Protein AF-A0A845YP59-F1 (afdb_monomer)

Foldseek 3Di:
DDDDDDDDAQPDPRVPPPDDPVRVQVVVVVCVVVQHWDWDFDDPDRPVPDDDTHTDPDTRHNDDDPD

Structure (mmCIF, N/CA/C/O backbone):
data_AF-A0A845YP59-F1
#
_entry.id   AF-A0A845YP59-F1
#
loop_
_atom_site.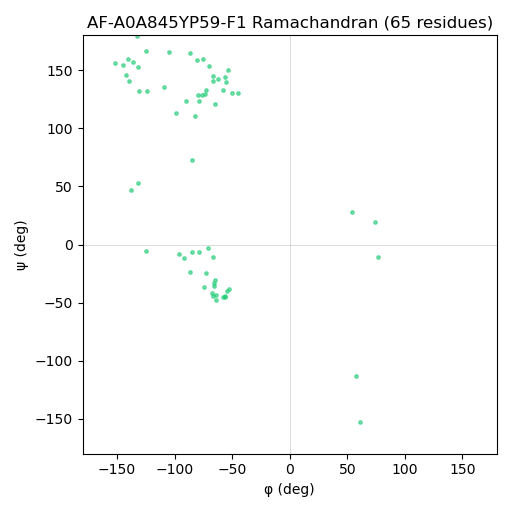group_PDB
_atom_site.id
_atom_site.type_symbol
_atom_site.label_atom_id
_atom_site.label_alt_id
_atom_site.label_comp_id
_atom_site.label_asym_id
_atom_site.label_entity_id
_atom_site.label_seq_id
_atom_site.pdbx_PDB_ins_code
_atom_site.Cartn_x
_atom_site.Cartn_y
_atom_site.Cartn_z
_atom_site.occupancy
_atom_site.B_iso_or_equiv
_atom_site.auth_seq_id
_atom_site.auth_comp_id
_atom_site.auth_asym_id
_atom_site.auth_atom_id
_atom_site.pdbx_PDB_model_num
ATOM 1 N N . MET A 1 1 ? 9.823 8.545 -34.013 1.00 84.75 1 MET A N 1
ATOM 2 C CA . MET A 1 1 ? 9.301 7.311 -33.386 1.00 84.75 1 MET A CA 1
ATOM 3 C C . MET A 1 1 ? 10.321 6.834 -32.365 1.00 84.75 1 MET A C 1
ATOM 5 O O . MET A 1 1 ? 11.497 6.807 -32.698 1.00 84.75 1 MET A O 1
ATOM 9 N N . LYS A 1 2 ? 9.905 6.523 -31.134 1.00 94.88 2 LYS A N 1
ATOM 10 C CA . LYS A 1 2 ? 10.766 5.859 -30.143 1.00 94.88 2 LYS A CA 1
ATOM 11 C C . LYS A 1 2 ? 10.262 4.428 -29.965 1.00 94.88 2 LYS A C 1
ATOM 13 O O . LYS A 1 2 ? 9.053 4.232 -29.877 1.00 94.88 2 LYS A O 1
ATOM 18 N N . THR A 1 3 ? 11.165 3.456 -29.927 1.00 97.44 3 THR A N 1
ATOM 19 C CA . THR A 1 3 ? 10.824 2.066 -29.595 1.00 97.44 3 THR A CA 1
ATOM 20 C C . THR A 1 3 ? 10.618 1.958 -28.087 1.00 97.44 3 THR A C 1
ATOM 22 O O . THR A 1 3 ? 11.463 2.420 -27.322 1.00 97.44 3 THR A O 1
ATOM 25 N N . LEU A 1 4 ? 9.496 1.381 -27.656 1.00 98.19 4 LEU A N 1
ATOM 26 C CA . LEU A 1 4 ? 9.190 1.216 -26.235 1.00 98.19 4 LEU A CA 1
ATOM 27 C C . LEU A 1 4 ? 10.065 0.098 -25.632 1.00 98.19 4 LEU A C 1
ATOM 29 O O . LEU A 1 4 ? 10.104 -0.997 -26.202 1.00 98.19 4 LEU A O 1
ATOM 33 N N . PRO A 1 5 ? 10.762 0.330 -24.505 1.00 97.94 5 PRO A N 1
ATOM 34 C CA . PRO A 1 5 ? 11.502 -0.725 -23.822 1.00 97.94 5 PRO A CA 1
ATOM 35 C C . PRO A 1 5 ? 10.553 -1.735 -23.165 1.00 97.94 5 PRO A C 1
ATOM 37 O O . PRO A 1 5 ? 9.425 -1.408 -22.793 1.00 97.94 5 PRO A O 1
ATOM 40 N N . LYS A 1 6 ? 11.033 -2.970 -22.991 1.00 98.38 6 LYS A N 1
ATOM 41 C CA . LYS A 1 6 ? 10.365 -3.985 -22.168 1.00 98.38 6 LYS A CA 1
ATOM 42 C C . LYS A 1 6 ? 10.891 -3.874 -20.740 1.00 98.38 6 LYS A C 1
ATOM 44 O O . LYS A 1 6 ? 12.093 -3.981 -20.527 1.00 98.38 6 LYS A O 1
ATOM 49 N N . GLU A 1 7 ? 9.994 -3.677 -19.787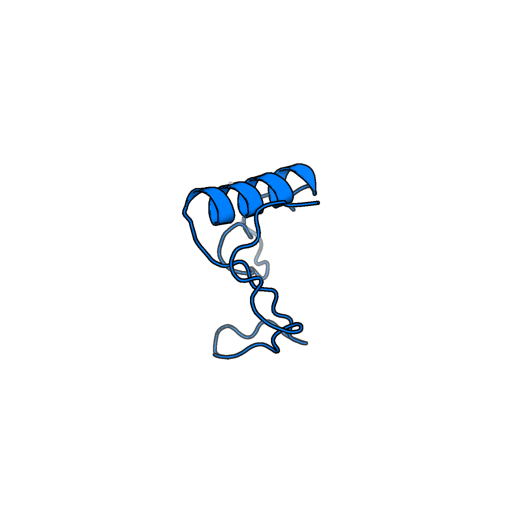 1.00 98.38 7 GLU A N 1
ATOM 50 C CA . GLU A 1 7 ? 10.301 -3.536 -18.363 1.00 98.38 7 GLU A CA 1
ATOM 51 C C . GLU A 1 7 ? 9.231 -4.286 -17.562 1.00 98.38 7 GLU A C 1
ATOM 53 O O . GLU A 1 7 ? 8.056 -4.262 -17.940 1.00 98.38 7 GLU A O 1
ATOM 58 N N . ARG A 1 8 ? 9.628 -4.973 -16.485 1.00 97.94 8 ARG A N 1
ATOM 59 C CA . ARG A 1 8 ? 8.691 -5.668 -15.592 1.00 97.94 8 ARG A CA 1
ATOM 60 C C . ARG A 1 8 ? 7.810 -4.652 -14.857 1.00 97.94 8 ARG A C 1
ATOM 62 O O . ARG A 1 8 ? 8.272 -3.568 -14.515 1.00 97.94 8 ARG A O 1
ATOM 69 N N . ARG A 1 9 ? 6.549 -5.005 -14.618 1.00 98.38 9 ARG A N 1
ATOM 70 C CA . ARG A 1 9 ? 5.544 -4.166 -13.947 1.00 98.38 9 ARG A CA 1
ATOM 71 C C . ARG A 1 9 ? 4.950 -4.908 -12.750 1.00 98.38 9 ARG A C 1
ATOM 73 O O . ARG A 1 9 ? 5.169 -6.109 -12.616 1.00 98.38 9 ARG A O 1
ATOM 80 N N . TYR A 1 10 ? 4.236 -4.174 -11.902 1.00 98.50 10 TYR A N 1
ATOM 81 C CA . TYR A 1 10 ? 3.773 -4.618 -10.580 1.00 98.50 10 TYR A CA 1
ATOM 82 C C . TYR A 1 10 ? 2.329 -4.164 -10.322 1.00 98.50 10 TYR A C 1
ATOM 84 O O . TYR A 1 10 ? 2.029 -3.583 -9.286 1.00 98.50 10 TYR A O 1
ATOM 92 N N . GLU A 1 11 ? 1.449 -4.370 -11.305 1.00 98.56 11 GLU A N 1
ATOM 93 C CA . GLU A 1 11 ? 0.028 -3.995 -11.244 1.00 98.56 11 GLU A CA 1
ATOM 94 C C . GLU A 1 11 ? -0.225 -2.484 -11.054 1.00 98.56 11 GLU A C 1
ATOM 96 O O . GLU A 1 11 ? 0.543 -1.640 -11.541 1.00 98.56 11 GLU A O 1
ATOM 101 N N . THR A 1 12 ? -1.366 -2.132 -10.454 1.00 98.75 12 THR A N 1
ATOM 102 C CA . THR A 1 12 ? -1.879 -0.770 -10.276 1.00 98.75 12 THR A CA 1
ATOM 103 C C . THR A 1 12 ? -0.784 0.186 -9.792 1.00 98.75 12 THR A C 1
ATOM 105 O O . THR A 1 12 ? -0.088 -0.082 -8.822 1.00 98.75 12 THR A O 1
ATOM 108 N N . LEU A 1 13 ? -0.661 1.337 -10.465 1.00 98.62 13 LEU A N 1
ATOM 109 C CA . LEU A 1 13 ? 0.336 2.401 -10.233 1.00 98.62 13 LEU A CA 1
ATOM 110 C C . LEU A 1 13 ? 1.768 2.128 -10.746 1.00 98.62 13 LEU A C 1
ATOM 112 O O . LEU A 1 13 ? 2.531 3.081 -10.872 1.00 98.62 13 LEU A O 1
ATOM 116 N N . SER A 1 14 ? 2.132 0.910 -11.166 1.00 98.56 14 SER A N 1
ATOM 117 C CA . SER A 1 14 ? 3.520 0.576 -11.580 1.00 98.56 14 SER A CA 1
ATOM 118 C C . SER A 1 14 ? 4.017 1.186 -12.910 1.00 98.56 14 SER A C 1
ATOM 120 O O . SER A 1 14 ? 5.176 1.004 -13.297 1.00 98.56 14 SER A O 1
ATOM 122 N N . TYR A 1 15 ? 3.153 1.913 -13.623 1.00 98.44 15 TYR A N 1
ATOM 123 C CA . TYR A 1 15 ? 3.507 2.712 -14.807 1.00 98.44 15 TYR A CA 1
ATOM 124 C C . TYR A 1 15 ? 3.750 4.195 -14.486 1.00 98.44 15 TYR A C 1
ATOM 126 O O . TYR A 1 15 ? 4.178 4.951 -15.360 1.00 98.44 15 TYR A O 1
ATOM 134 N N . LEU A 1 16 ? 3.456 4.623 -13.257 1.00 98.69 16 LEU A N 1
ATOM 135 C CA . LEU A 1 16 ? 3.757 5.963 -12.765 1.00 98.69 16 LEU A CA 1
ATOM 136 C C . LEU A 1 16 ? 5.188 6.000 -12.198 1.00 98.69 16 LEU A C 1
ATOM 138 O O . LEU A 1 16 ? 5.773 4.948 -11.930 1.00 98.69 16 LEU A O 1
ATOM 142 N N . PRO A 1 17 ? 5.770 7.192 -11.981 1.00 98.69 17 PRO A N 1
ATOM 143 C CA . PRO A 1 17 ? 6.960 7.311 -11.145 1.00 98.69 17 PRO A CA 1
ATOM 144 C C . PRO A 1 17 ? 6.732 6.681 -9.757 1.00 98.69 17 PRO A C 1
ATOM 146 O O . PRO A 1 17 ? 5.597 6.724 -9.270 1.00 98.69 17 PRO A O 1
ATOM 149 N N . PRO A 1 18 ? 7.781 6.143 -9.100 1.00 98.69 18 PRO A N 1
ATOM 150 C CA . PRO A 1 18 ? 7.678 5.661 -7.727 1.00 98.69 18 PRO A CA 1
ATOM 151 C C . PRO A 1 18 ? 7.037 6.715 -6.828 1.00 98.69 18 PRO A C 1
ATOM 153 O O . PRO A 1 18 ? 7.422 7.888 -6.859 1.00 98.69 18 PRO A O 1
ATOM 156 N N . LEU A 1 19 ? 6.036 6.293 -6.060 1.00 98.75 19 LEU A N 1
ATOM 157 C CA . LEU A 1 19 ? 5.309 7.200 -5.189 1.00 98.75 19 LEU A CA 1
ATOM 158 C C . LEU A 1 19 ? 6.225 7.698 -4.074 1.00 98.75 19 LEU A C 1
ATOM 160 O O . LEU A 1 19 ? 6.996 6.934 -3.499 1.00 98.75 19 LEU A O 1
ATOM 164 N N . THR A 1 20 ? 6.098 8.976 -3.741 1.00 98.75 20 THR A N 1
ATOM 165 C CA . THR A 1 20 ? 6.686 9.517 -2.515 1.00 98.75 20 THR A CA 1
ATOM 166 C C . THR A 1 20 ? 5.871 9.082 -1.298 1.00 98.75 20 THR A C 1
ATOM 168 O O . THR A 1 20 ? 4.678 8.795 -1.419 1.00 98.75 20 THR A O 1
ATOM 171 N N . ASP A 1 21 ? 6.464 9.127 -0.105 1.00 98.38 21 ASP A N 1
ATOM 172 C CA . ASP A 1 21 ? 5.762 8.810 1.148 1.00 98.38 21 ASP A CA 1
ATOM 173 C C . ASP A 1 21 ? 4.467 9.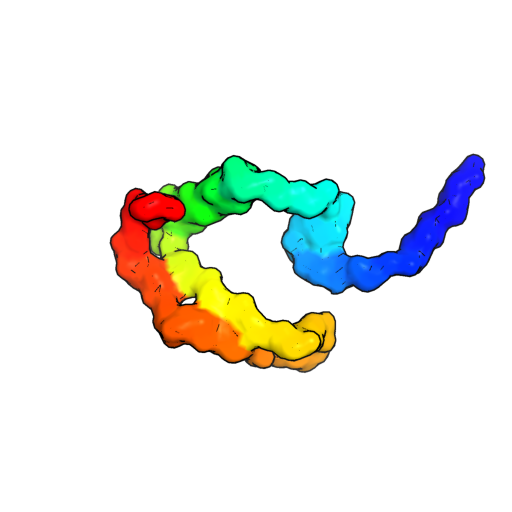619 1.315 1.00 98.38 21 ASP A C 1
ATOM 175 O O . ASP A 1 21 ? 3.439 9.076 1.706 1.00 98.38 21 ASP A O 1
ATOM 179 N N . ALA A 1 22 ? 4.466 10.897 0.920 1.00 98.31 22 ALA A N 1
ATOM 180 C CA . ALA A 1 22 ? 3.270 11.741 0.956 1.00 98.31 22 ALA A CA 1
ATOM 181 C C . ALA A 1 22 ? 2.175 11.276 -0.027 1.00 98.31 22 ALA A C 1
ATOM 183 O O . ALA A 1 22 ? 0.983 11.438 0.236 1.00 98.31 22 ALA A O 1
ATOM 184 N N . GLN A 1 23 ? 2.550 10.712 -1.179 1.00 98.69 23 GLN A N 1
ATOM 185 C CA . GLN A 1 23 ? 1.591 10.126 -2.120 1.00 98.69 23 GLN A CA 1
ATOM 186 C C . GLN A 1 23 ? 1.053 8.786 -1.608 1.00 98.69 23 GLN A C 1
ATOM 188 O O . GLN A 1 23 ? -0.139 8.529 -1.774 1.00 98.69 23 GLN A O 1
ATOM 193 N N . ILE A 1 24 ? 1.889 7.976 -0.951 1.00 98.56 24 ILE A N 1
ATOM 194 C CA . ILE A 1 24 ? 1.480 6.728 -0.289 1.00 98.56 24 ILE A CA 1
ATOM 195 C C . ILE A 1 24 ? 0.511 7.034 0.861 1.00 98.56 24 ILE A C 1
ATOM 197 O O . ILE A 1 24 ? -0.574 6.457 0.906 1.00 98.56 24 ILE A O 1
ATOM 201 N N . GLU A 1 25 ? 0.833 8.002 1.727 1.00 98.19 25 GLU A N 1
ATOM 202 C CA . GLU A 1 25 ? -0.021 8.443 2.842 1.00 98.19 25 GLU A CA 1
ATOM 203 C C . GLU A 1 25 ? -1.417 8.850 2.340 1.00 98.19 25 GLU A C 1
ATOM 205 O O . GLU A 1 25 ? -2.427 8.462 2.923 1.00 98.19 25 GLU A O 1
ATOM 210 N N . ARG A 1 26 ? -1.504 9.531 1.189 1.00 98.25 26 ARG A N 1
ATOM 211 C CA . ARG A 1 26 ? -2.789 9.881 0.556 1.00 98.25 26 ARG A CA 1
ATOM 212 C C . ARG A 1 26 ? -3.589 8.671 0.067 1.00 98.25 26 ARG A C 1
ATOM 214 O O . ARG A 1 26 ? -4.814 8.714 0.142 1.00 98.25 26 ARG A O 1
ATOM 221 N N . GLN A 1 27 ? -2.939 7.617 -0.432 1.00 98.62 27 GLN A N 1
ATOM 222 C CA . GLN A 1 27 ? -3.641 6.377 -0.792 1.00 98.62 27 GLN A CA 1
ATOM 223 C C . GLN A 1 27 ? -4.179 5.674 0.456 1.00 98.62 27 GLN A C 1
ATOM 225 O O . GLN A 1 27 ? -5.324 5.230 0.460 1.00 98.62 27 GLN A O 1
ATOM 230 N N . ILE A 1 28 ? -3.391 5.629 1.535 1.00 98.31 28 ILE A N 1
ATOM 231 C CA . ILE A 1 28 ? -3.831 5.036 2.803 1.00 98.31 28 ILE A CA 1
ATOM 232 C C . ILE A 1 28 ? -5.003 5.840 3.379 1.00 98.31 28 ILE A C 1
ATOM 234 O O . ILE A 1 28 ? -6.003 5.244 3.764 1.00 98.31 28 ILE A O 1
ATOM 238 N N . HIS A 1 29 ? -4.945 7.175 3.365 1.00 97.94 29 HIS A N 1
ATOM 239 C CA . HIS A 1 29 ? -6.077 8.012 3.773 1.00 97.94 29 HIS A CA 1
ATOM 240 C C . HIS A 1 29 ? -7.346 7.705 2.981 1.00 97.94 29 HIS A C 1
ATOM 242 O O . HIS A 1 29 ? -8.396 7.528 3.587 1.00 97.94 29 HIS A O 1
ATOM 248 N N . TYR A 1 30 ? -7.250 7.559 1.657 1.00 97.94 30 TYR A N 1
ATOM 249 C CA . TYR A 1 30 ? -8.399 7.158 0.846 1.00 97.94 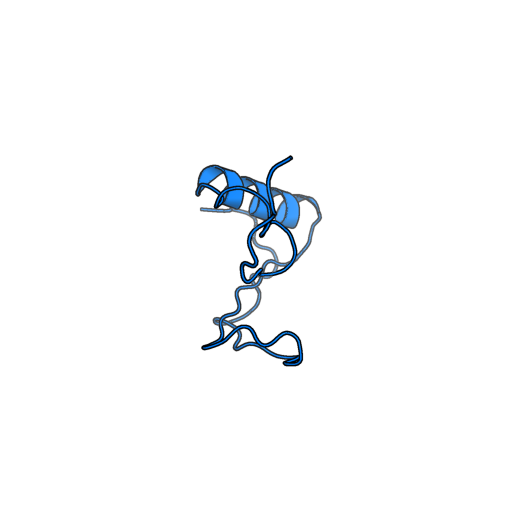30 TYR A CA 1
ATOM 250 C C . TYR A 1 30 ? -8.987 5.813 1.305 1.00 97.94 30 TYR A C 1
ATOM 252 O O . TYR A 1 30 ? -10.198 5.709 1.472 1.00 97.94 30 TYR A O 1
ATOM 260 N N . VAL A 1 31 ? -8.148 4.803 1.566 1.00 98.12 31 VAL A N 1
ATOM 261 C CA . VAL A 1 31 ? -8.592 3.496 2.092 1.00 98.12 31 VAL A CA 1
ATOM 262 C C . VAL A 1 31 ? -9.374 3.666 3.401 1.00 98.12 31 VAL A C 1
ATOM 264 O O . VAL A 1 31 ? -10.447 3.081 3.547 1.00 98.12 31 VAL A O 1
ATOM 267 N N . LEU A 1 32 ? -8.883 4.504 4.319 1.00 97.38 32 LEU A N 1
ATOM 268 C CA . LEU A 1 32 ? -9.553 4.782 5.594 1.00 97.38 32 LEU A CA 1
ATOM 269 C C . LEU A 1 32 ? -10.878 5.538 5.408 1.00 97.38 32 LEU A C 1
ATOM 271 O O . LEU A 1 32 ? -11.883 5.160 6.008 1.00 97.38 32 LEU A O 1
ATOM 275 N N . ASP A 1 33 ? -10.904 6.558 4.551 1.00 97.38 33 ASP A N 1
ATOM 276 C CA . ASP A 1 33 ? -12.094 7.377 4.282 1.00 97.38 33 ASP A CA 1
ATOM 277 C C . ASP A 1 33 ? -13.218 6.567 3.620 1.00 97.38 33 ASP A C 1
ATOM 279 O O . ASP A 1 33 ? -14.398 6.847 3.830 1.00 97.38 33 ASP A O 1
ATOM 283 N N . GLN A 1 34 ? -12.868 5.545 2.832 1.00 98.06 34 GLN A N 1
ATOM 284 C CA . GLN A 1 34 ? -13.838 4.606 2.258 1.00 98.06 34 GLN A CA 1
ATOM 285 C C . GLN A 1 34 ? -14.325 3.541 3.256 1.00 98.06 34 GLN A C 1
ATOM 287 O O . GLN A 1 34 ? -15.226 2.768 2.931 1.00 98.06 34 GLN A O 1
ATOM 292 N N . GLY A 1 35 ? -13.751 3.477 4.461 1.00 96.69 35 GLY A N 1
ATOM 293 C CA . GLY A 1 35 ? -14.075 2.453 5.455 1.00 96.69 35 GLY A CA 1
ATOM 294 C C . GLY A 1 35 ? -13.493 1.072 5.137 1.00 96.69 35 GLY A C 1
ATOM 295 O O . GLY A 1 35 ? -13.977 0.070 5.663 1.00 96.69 35 GLY A O 1
ATOM 296 N N . TYR A 1 36 ? -12.472 0.997 4.281 1.00 98.19 36 TYR A N 1
ATOM 297 C CA . TYR A 1 36 ? -11.756 -0.245 3.999 1.00 98.19 36 TYR A CA 1
ATOM 298 C C . TYR A 1 36 ? -10.724 -0.546 5.091 1.00 98.19 36 TYR A C 1
ATOM 300 O O . TYR A 1 36 ? -10.276 0.343 5.816 1.00 98.19 36 TYR A O 1
ATOM 308 N N . PHE A 1 37 ? -10.317 -1.813 5.197 1.00 98.31 37 PHE A N 1
ATOM 309 C CA . PHE A 1 37 ? -9.296 -2.245 6.151 1.00 98.31 37 PHE A CA 1
ATOM 310 C C . PHE A 1 37 ? -7.935 -2.368 5.458 1.00 98.31 37 PHE A C 1
ATOM 312 O O . PHE A 1 37 ? -7.774 -3.255 4.617 1.00 98.31 37 PHE A O 1
ATOM 319 N N . PRO A 1 38 ? -6.947 -1.518 5.795 1.00 98.38 38 PRO A N 1
ATOM 320 C CA . PRO A 1 38 ? -5.601 -1.657 5.261 1.00 98.38 38 PRO A CA 1
ATOM 321 C C . PRO A 1 38 ? -4.975 -2.990 5.682 1.00 98.38 38 PRO A C 1
ATOM 323 O O . PRO A 1 38 ? -5.122 -3.430 6.826 1.00 98.38 38 PRO A O 1
ATOM 326 N N . ALA A 1 39 ? -4.218 -3.597 4.776 1.00 98.44 39 ALA A N 1
ATOM 327 C CA . ALA A 1 39 ? -3.394 -4.768 5.038 1.00 98.44 39 ALA A CA 1
ATOM 328 C C . ALA A 1 39 ? -2.026 -4.585 4.374 1.00 98.44 39 ALA A C 1
ATOM 330 O O . ALA A 1 39 ? -1.878 -3.792 3.443 1.00 98.44 39 ALA A O 1
ATOM 331 N N . ILE A 1 40 ? -1.027 -5.299 4.887 1.00 98.69 40 ILE A N 1
ATOM 332 C CA . ILE A 1 40 ? 0.333 -5.296 4.351 1.00 98.69 40 ILE A CA 1
ATOM 333 C C . ILE A 1 40 ? 0.702 -6.742 4.042 1.00 98.69 40 ILE A C 1
ATOM 335 O O . ILE A 1 40 ? 0.523 -7.630 4.878 1.00 98.69 40 ILE A O 1
ATOM 339 N N . GLU A 1 41 ? 1.235 -6.959 2.849 1.00 98.88 41 GLU A N 1
ATOM 340 C CA . GLU A 1 41 ? 1.647 -8.263 2.341 1.00 98.88 41 GLU A CA 1
ATOM 341 C C . GLU A 1 41 ? 3.050 -8.151 1.744 1.00 98.88 41 GLU A C 1
ATOM 343 O O . GLU A 1 41 ? 3.459 -7.079 1.290 1.00 98.88 41 GLU A O 1
ATOM 348 N N . PHE A 1 42 ? 3.794 -9.252 1.753 1.00 98.81 42 PHE A N 1
ATOM 349 C CA . PHE A 1 42 ? 5.123 -9.340 1.156 1.00 98.81 42 PHE A CA 1
ATOM 350 C C . PHE A 1 42 ? 5.357 -10.726 0.552 1.00 98.81 42 PHE A C 1
ATOM 352 O O . PHE A 1 42 ? 4.766 -11.719 0.983 1.00 98.81 42 PHE A O 1
ATOM 359 N N . ASN A 1 43 ? 6.235 -10.796 -0.444 1.00 98.56 43 ASN A N 1
ATOM 360 C CA . ASN A 1 43 ? 6.663 -12.042 -1.062 1.00 98.56 43 ASN A CA 1
ATOM 361 C C . ASN A 1 43 ? 8.083 -11.894 -1.624 1.00 98.56 43 ASN A C 1
ATOM 363 O O . ASN A 1 43 ? 8.522 -10.781 -1.915 1.00 98.56 43 ASN A O 1
ATOM 367 N N . GLU A 1 44 ? 8.792 -13.012 -1.776 1.00 97.94 44 GLU A N 1
ATOM 368 C CA . GLU A 1 44 ? 10.166 -13.032 -2.307 1.00 97.94 44 GLU A CA 1
ATOM 369 C C . GLU A 1 44 ? 10.211 -12.754 -3.821 1.00 97.94 44 GLU A C 1
ATOM 371 O O . GLU A 1 44 ? 11.209 -12.267 -4.353 1.00 97.94 44 GLU A O 1
A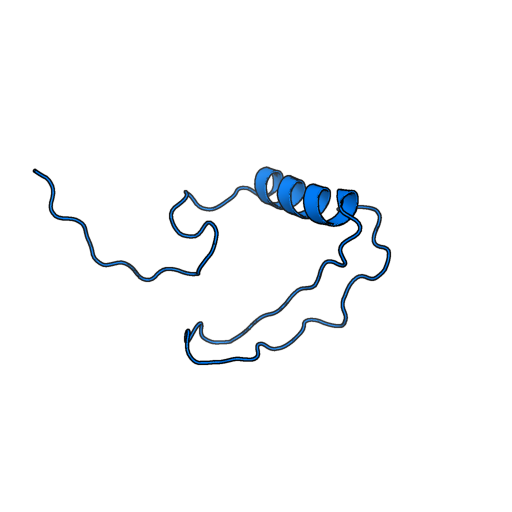TOM 376 N N . ASP A 1 45 ? 9.109 -13.032 -4.523 1.00 97.31 45 ASP A N 1
ATOM 377 C CA . ASP A 1 45 ? 8.918 -12.721 -5.935 1.00 97.31 45 ASP A CA 1
ATOM 378 C C . ASP A 1 45 ? 7.555 -12.053 -6.196 1.00 97.31 45 ASP A C 1
ATOM 380 O O . ASP A 1 45 ? 6.755 -11.807 -5.298 1.00 97.31 45 ASP A O 1
ATOM 384 N N . SER A 1 46 ? 7.287 -11.726 -7.459 1.00 97.62 46 SER A N 1
ATOM 385 C CA . SER A 1 46 ? 6.003 -11.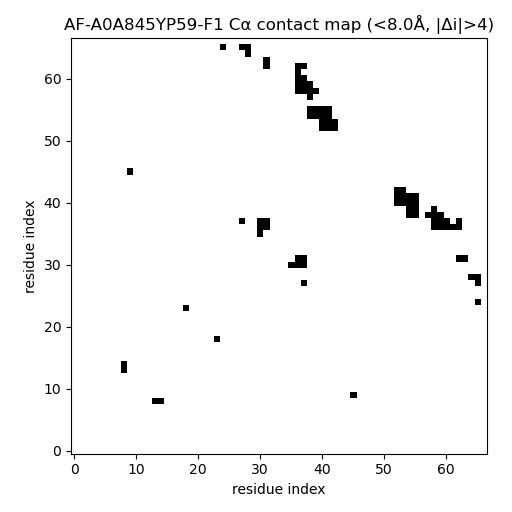157 -7.886 1.00 97.62 46 SER A CA 1
ATOM 386 C C . SER A 1 46 ? 5.510 -11.909 -9.119 1.00 97.62 46 SER A C 1
ATOM 388 O O . SER A 1 46 ? 5.337 -11.333 -10.192 1.00 97.62 46 SER A O 1
ATOM 390 N N . ASP A 1 47 ? 5.440 -13.237 -9.032 1.00 97.81 47 ASP A N 1
ATOM 391 C CA . AS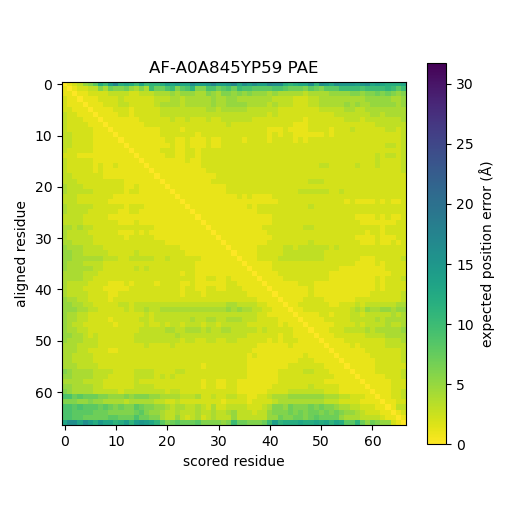P A 1 47 ? 4.851 -14.059 -10.092 1.00 97.81 47 ASP A CA 1
ATOM 392 C C . ASP A 1 47 ? 3.344 -13.743 -10.227 1.00 97.81 47 ASP A C 1
ATOM 394 O O . ASP A 1 47 ? 2.603 -13.914 -9.259 1.00 97.81 47 ASP A O 1
ATOM 398 N N . PRO A 1 48 ? 2.857 -13.294 -11.402 1.00 97.88 48 PRO A N 1
ATOM 399 C CA . PRO A 1 48 ? 1.442 -12.965 -11.596 1.00 97.88 48 PRO A CA 1
ATOM 400 C C . PRO A 1 48 ? 0.505 -14.183 -11.525 1.00 97.88 48 PRO A C 1
ATOM 402 O O . PRO A 1 48 ? -0.712 -14.017 -11.513 1.00 97.88 48 PRO A O 1
ATOM 405 N N . THR A 1 49 ? 1.045 -15.404 -11.521 1.00 98.12 49 THR A N 1
ATOM 406 C CA . THR A 1 49 ? 0.274 -16.647 -11.381 1.00 98.12 49 THR A CA 1
ATOM 407 C C . THR A 1 49 ? 0.137 -17.106 -9.927 1.00 98.12 49 THR A C 1
ATOM 409 O O . THR A 1 49 ? -0.679 -17.984 -9.642 1.00 98.12 49 THR A O 1
ATOM 412 N N . ALA A 1 50 ? 0.892 -16.509 -8.999 1.00 98.00 50 ALA A N 1
ATOM 413 C CA . ALA A 1 50 ? 0.787 -16.796 -7.575 1.00 98.00 50 ALA A CA 1
ATOM 414 C C . ALA A 1 50 ? -0.413 -16.060 -6.957 1.00 98.00 50 ALA A C 1
ATOM 416 O O . ALA A 1 50 ? -0.557 -14.849 -7.096 1.00 98.00 50 ALA A O 1
ATOM 417 N N . TYR A 1 51 ? -1.267 -16.793 -6.236 1.00 98.00 51 TYR A N 1
ATOM 418 C CA . TYR A 1 51 ? -2.485 -16.234 -5.634 1.00 98.00 51 TYR A CA 1
ATOM 419 C C . TYR A 1 51 ? -2.287 -15.607 -4.249 1.00 98.00 51 TYR A C 1
ATOM 421 O O . TYR A 1 51 ? -3.110 -14.793 -3.839 1.00 98.00 51 TYR A O 1
ATOM 429 N N . TYR A 1 52 ? -1.250 -16.007 -3.508 1.00 98.25 52 TYR A N 1
ATOM 430 C CA . TYR A 1 52 ? -1.093 -15.654 -2.097 1.00 98.25 52 TYR A CA 1
ATOM 431 C C . TYR A 1 52 ? 0.299 -15.120 -1.802 1.00 98.25 52 TYR A C 1
ATOM 433 O O . TYR A 1 52 ? 1.296 -15.744 -2.163 1.00 98.25 52 TYR A O 1
ATOM 441 N N . TRP A 1 53 ? 0.344 -13.993 -1.099 1.00 98.81 53 TRP A N 1
ATOM 442 C CA . TRP A 1 53 ? 1.547 -13.447 -0.482 1.00 98.81 53 TRP A CA 1
ATOM 443 C C . TRP A 1 53 ? 1.510 -13.678 1.030 1.00 98.81 53 TRP A C 1
ATOM 445 O O . TRP A 1 53 ? 0.475 -14.024 1.607 1.00 98.81 53 TRP A O 1
ATOM 455 N N . THR A 1 54 ? 2.654 -13.511 1.692 1.00 98.81 54 THR A N 1
ATOM 456 C CA . THR A 1 54 ? 2.722 -13.641 3.148 1.00 98.81 54 THR A CA 1
ATOM 457 C C . THR A 1 54 ? 2.189 -12.368 3.795 1.00 98.81 54 THR A C 1
ATOM 459 O O . THR A 1 54 ? 2.682 -11.268 3.547 1.00 98.81 54 THR A O 1
ATOM 462 N N . MET A 1 55 ? 1.178 -12.507 4.651 1.00 98.81 55 MET A N 1
ATOM 463 C CA . MET A 1 55 ? 0.599 -11.382 5.380 1.00 98.81 55 MET A CA 1
ATOM 464 C C . MET A 1 55 ? 1.542 -10.901 6.487 1.00 98.81 55 MET A C 1
ATOM 466 O O . MET A 1 55 ? 2.032 -11.686 7.303 1.00 98.81 55 MET A O 1
ATOM 470 N N . TRP A 1 56 ? 1.750 -9.589 6.573 1.00 98.75 56 TRP A N 1
ATOM 471 C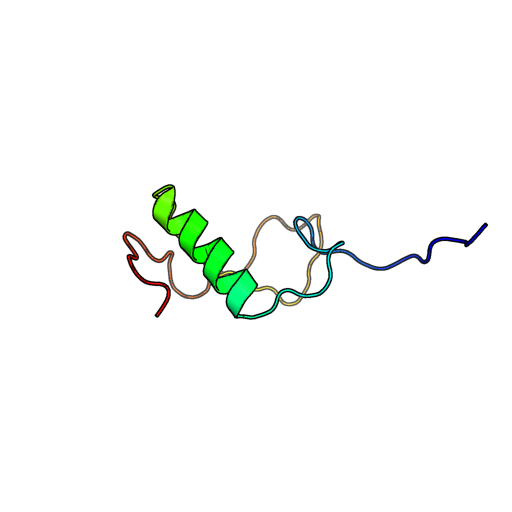 CA . TRP A 1 56 ? 2.430 -8.982 7.708 1.00 98.75 56 TRP A CA 1
ATOM 472 C C . TRP A 1 56 ? 1.448 -8.782 8.865 1.00 98.75 56 TRP A C 1
ATOM 474 O O . TRP A 1 56 ? 0.577 -7.911 8.820 1.00 98.75 56 TRP A O 1
ATOM 484 N N . LYS A 1 57 ? 1.626 -9.558 9.941 1.00 98.38 57 LYS A N 1
ATOM 485 C CA . LYS A 1 57 ? 0.751 -9.547 11.126 1.00 98.38 57 LYS A CA 1
ATOM 486 C C . LYS A 1 57 ? -0.709 -9.864 10.752 1.00 98.38 57 LYS A C 1
ATOM 488 O O . LYS A 1 57 ? -1.002 -10.999 10.403 1.00 98.38 57 LYS A O 1
ATOM 493 N N . LEU A 1 58 ? -1.610 -8.891 10.889 1.00 98.44 58 LEU A N 1
ATOM 494 C CA . LEU A 1 58 ? -3.044 -8.976 10.610 1.00 98.44 58 LEU A CA 1
ATOM 495 C C . LEU A 1 58 ? -3.503 -7.666 9.945 1.00 98.44 58 LEU A C 1
ATOM 497 O O . LEU A 1 58 ? -2.832 -6.643 10.126 1.00 98.44 58 LEU A O 1
ATOM 501 N N . PRO A 1 59 ? -4.652 -7.653 9.240 1.00 98.62 59 PRO A N 1
ATOM 502 C CA . PRO A 1 59 ? -5.249 -6.417 8.746 1.00 98.62 59 PRO A CA 1
ATOM 503 C C . PRO A 1 59 ? -5.492 -5.422 9.885 1.00 98.62 59 PRO A C 1
ATOM 505 O O . PRO A 1 59 ? -5.846 -5.800 11.007 1.00 98.62 59 PRO A O 1
ATOM 508 N N . LEU A 1 60 ? -5.321 -4.134 9.600 1.00 98.19 60 LEU A N 1
ATOM 509 C CA . LEU A 1 60 ? -5.449 -3.065 10.586 1.00 98.19 60 LEU A CA 1
ATOM 510 C C . LEU A 1 60 ? -6.920 -2.650 10.711 1.00 98.19 60 LEU A C 1
ATOM 512 O O . LEU A 1 60 ? -7.342 -1.595 10.234 1.00 98.19 60 LEU A O 1
ATOM 516 N N . PHE A 1 61 ? -7.721 -3.510 11.341 1.00 97.69 61 PHE A N 1
ATOM 517 C CA . PHE A 1 61 ? -9.147 -3.262 11.540 1.00 97.69 61 PHE A CA 1
ATOM 518 C C . PHE A 1 61 ? -9.396 -1.956 12.301 1.00 97.69 61 PHE A C 1
ATOM 520 O O . PHE A 1 61 ? -8.797 -1.706 13.347 1.00 97.69 61 PHE A O 1
ATOM 527 N N . ASN A 1 62 ? -10.327 -1.145 11.789 1.00 94.69 62 ASN A N 1
ATOM 528 C CA . ASN A 1 62 ? -10.716 0.148 12.360 1.00 94.69 62 ASN A CA 1
ATOM 529 C C . ASN A 1 62 ? -9.549 1.129 12.585 1.00 94.69 62 ASN A C 1
ATOM 531 O O . ASN A 1 62 ? -9.632 1.980 13.476 1.00 94.69 62 ASN A O 1
ATOM 535 N N . ALA A 1 63 ? -8.471 1.029 11.799 1.00 96.50 63 ALA A N 1
ATOM 536 C CA . ALA A 1 63 ? -7.438 2.058 11.774 1.00 96.50 63 ALA A CA 1
ATOM 537 C C . ALA A 1 63 ? -8.058 3.429 11.457 1.00 96.50 63 ALA A C 1
ATOM 539 O O . ALA A 1 63 ? -8.972 3.539 10.644 1.00 96.50 63 ALA A O 1
ATOM 540 N N . LYS A 1 64 ? -7.577 4.478 12.132 1.00 93.50 64 LYS A N 1
ATOM 541 C CA . LYS A 1 64 ? -8.096 5.854 11.988 1.00 93.50 64 LYS A CA 1
ATOM 542 C C . LYS A 1 64 ? -7.026 6.875 11.616 1.00 93.50 64 LYS A C 1
ATOM 544 O O . LYS A 1 64 ? -7.341 8.043 11.430 1.00 93.50 64 LYS A O 1
ATOM 549 N N . SER A 1 65 ? -5.769 6.449 11.579 1.00 92.69 65 SER A N 1
ATOM 550 C CA . SER A 1 65 ? -4.613 7.315 11.390 1.00 92.69 65 SER A CA 1
ATOM 551 C C . SER A 1 65 ? -3.581 6.608 10.524 1.00 92.69 65 SER A C 1
ATOM 553 O O . SER A 1 65 ? -3.430 5.388 10.600 1.00 92.69 65 SER A O 1
ATOM 555 N N . THR A 1 66 ? -2.879 7.393 9.713 1.00 89.94 66 THR A N 1
ATOM 556 C CA . THR A 1 66 ? -1.686 7.001 8.950 1.00 89.94 66 THR A CA 1
ATOM 557 C C . THR A 1 66 ? -0.399 7.118 9.771 1.00 89.94 66 THR A C 1
ATOM 559 O O . THR A 1 66 ? 0.663 6.716 9.299 1.00 89.94 66 THR A O 1
ATOM 562 N N . ARG A 1 67 ? -0.492 7.672 10.986 1.00 79.69 67 ARG A N 1
ATOM 563 C CA . ARG A 1 67 ? 0.605 7.933 11.925 1.00 79.69 67 ARG A CA 1
ATOM 564 C C . ARG A 1 67 ? 0.324 7.343 13.296 1.00 79.69 67 ARG A C 1
ATOM 566 O O . ARG A 1 67 ? -0.863 7.379 13.703 1.00 79.69 67 ARG A O 1
#

Solvent-accessible surface area (backbone atoms only — not comparable to full-atom values): 4699 Å² total; per-residue (Å²): 141,80,85,81,81,91,74,92,75,70,66,88,69,53,90,53,76,85,75,49,71,72,56,48,51,51,52,52,49,51,39,45,76,73,70,50,65,55,71,51,71,49,64,98,68,84,61,90,86,61,91,76,65,50,66,53,88,64,64,44,72,86,59,88,64,99,117

Radius of gyration: 15.35 Å; Cα contacts (8 Å, |Δi|>4): 43; chains: 1; bounding box: 26×28×46 Å

Nearest PDB stru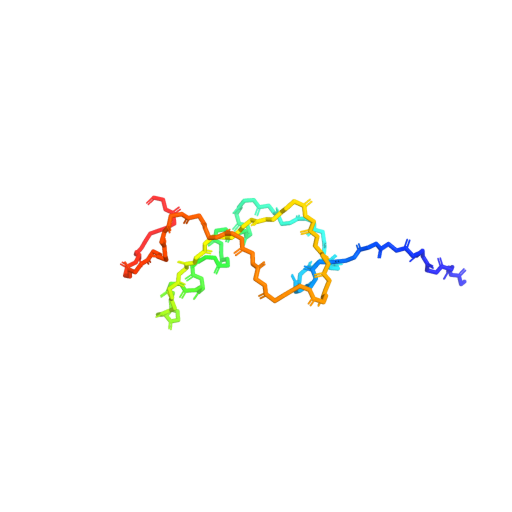ctures (foldseek):
  1rsc-assembly1_M  TM=1.001E+00  e=1.541E-07  Synechococcus elongatus PCC 6301
  1rbl-assembly1_M  TM=1.004E+00  e=2.024E-07  Synechococcus elongatus PCC 6301
  6hbc-assembly1_D  TM=9.884E-01  e=2.483E-07  Synechococcus elongatus PCC 7942 = FACHB-805
  1uzh-assembly1_C  TM=9.781E-01  e=1.948E-05  Chlamydomonas reinhardtii
  8bdb-assembly1_B  TM=9.271E-01  e=3.652E-04  Griffithsia monilis

Mean predicted aligned error: 2.55 Å

Secondary structure (DSSP, 8-state):
--PPPP----STTTTSPPPPHHHHHHHHHHHHHTT-----EE-S---TT----EE-SS--TT-----

Sequence (67 aa):
MKTLPKERRYETLSYLPPLTDAQIERQIHYVLDQGYFPAIEFNEDSDPTAYYWTMWKLPLFNAKSTR

pLDDT: mean 97.39, std 3.09, range [79.69, 98.88]